Protein AF-A0A1Y2TTJ5-F1 (afdb_monomer_lite)

Structure (mmCIF, N/CA/C/O backbone):
data_AF-A0A1Y2TTJ5-F1
#
_entry.id   AF-A0A1Y2TTJ5-F1
#
loop_
_atom_site.group_PDB
_atom_site.id
_atom_site.type_symbol
_atom_site.label_atom_id
_atom_site.label_alt_id
_atom_site.label_comp_id
_atom_site.label_asym_id
_atom_site.label_entity_id
_atom_site.label_seq_id
_atom_site.pdbx_PDB_ins_code
_atom_site.Cartn_x
_atom_site.Cartn_y
_atom_site.Cartn_z
_atom_site.occupancy
_atom_site.B_iso_or_equiv
_atom_site.auth_seq_id
_atom_site.auth_comp_id
_atom_site.auth_asym_id
_atom_site.auth_atom_id
_atom_site.pdbx_PDB_model_num
ATOM 1 N N . MET A 1 1 ? -16.699 -83.825 3.857 1.00 35.53 1 MET A N 1
ATOM 2 C CA . MET A 1 1 ? -15.931 -84.740 2.978 1.00 35.53 1 MET A CA 1
ATOM 3 C C . MET A 1 1 ? -15.599 -83.944 1.716 1.00 35.53 1 MET A C 1
ATOM 5 O O . MET A 1 1 ? -16.520 -83.566 1.017 1.00 35.53 1 MET A O 1
ATOM 9 N N . LYS A 1 2 ? -14.435 -83.279 1.637 1.00 46.06 2 LYS A N 1
ATOM 10 C CA . LYS A 1 2 ? -13.205 -83.738 0.950 1.00 46.06 2 LYS A CA 1
ATOM 11 C C . LYS A 1 2 ? -13.506 -84.443 -0.377 1.00 46.06 2 LYS A C 1
ATOM 13 O O . LYS A 1 2 ? -13.984 -85.559 -0.317 1.00 46.06 2 LYS A O 1
ATOM 18 N N . TYR A 1 3 ? -13.151 -83.820 -1.504 1.00 39.47 3 TYR A N 1
ATOM 19 C CA . TYR A 1 3 ? -12.121 -84.342 -2.411 1.00 39.47 3 TYR A CA 1
ATOM 20 C C . TYR A 1 3 ? -11.492 -83.182 -3.196 1.00 39.47 3 TYR A C 1
ATOM 22 O O . TYR A 1 3 ? -12.091 -82.591 -4.085 1.00 39.47 3 TYR A O 1
ATOM 30 N N . ARG A 1 4 ? -10.268 -82.835 -2.787 1.00 46.62 4 ARG A N 1
ATOM 31 C CA . ARG A 1 4 ? -9.301 -82.090 -3.592 1.00 46.62 4 ARG A CA 1
ATOM 32 C C . ARG A 1 4 ? -8.589 -83.120 -4.467 1.00 46.62 4 ARG A C 1
ATOM 34 O O . ARG A 1 4 ? -8.087 -84.100 -3.922 1.00 46.62 4 ARG A O 1
ATOM 41 N N . GLY A 1 5 ? -8.544 -82.895 -5.773 1.00 44.41 5 GLY A N 1
ATOM 42 C CA . GLY A 1 5 ? -7.743 -83.679 -6.706 1.00 44.41 5 GLY A CA 1
ATOM 43 C C . GLY A 1 5 ? -7.031 -82.741 -7.672 1.00 44.41 5 GLY A C 1
ATOM 44 O O . GLY A 1 5 ? -7.666 -82.172 -8.551 1.00 44.41 5 GLY A O 1
ATOM 45 N N . THR A 1 6 ? -5.726 -82.570 -7.482 1.00 52.22 6 THR A N 1
ATOM 46 C CA . THR A 1 6 ? -4.812 -81.868 -8.392 1.00 52.22 6 THR A CA 1
ATOM 47 C C . THR A 1 6 ? -3.645 -82.804 -8.680 1.00 52.22 6 THR A C 1
ATOM 49 O O . THR A 1 6 ? -2.938 -83.153 -7.741 1.00 52.22 6 THR A O 1
ATOM 52 N N . VAL A 1 7 ? -3.444 -83.193 -9.946 1.00 45.31 7 VAL A N 1
ATOM 53 C CA . VAL A 1 7 ? -2.245 -83.878 -10.487 1.00 45.31 7 VAL A CA 1
ATOM 54 C C . VAL A 1 7 ? -2.181 -83.525 -11.993 1.00 45.31 7 VAL A C 1
ATOM 56 O O . VAL A 1 7 ? -3.036 -83.986 -12.736 1.00 45.31 7 VAL A O 1
ATOM 59 N N . THR A 1 8 ? -1.527 -82.424 -12.395 1.00 49.56 8 THR A N 1
ATOM 60 C CA . THR A 1 8 ? -0.133 -82.230 -12.899 1.00 49.56 8 THR A CA 1
ATOM 61 C C . THR A 1 8 ? 0.118 -82.535 -14.387 1.00 49.56 8 THR A C 1
ATOM 63 O O . THR A 1 8 ? -0.502 -83.433 -14.941 1.00 49.56 8 THR A O 1
ATOM 66 N N . LEU A 1 9 ? 1.151 -81.846 -14.916 1.00 44.25 9 LEU A N 1
ATOM 67 C CA . LEU A 1 9 ? 1.852 -81.928 -16.220 1.00 44.25 9 LEU A CA 1
ATOM 68 C C . LEU A 1 9 ? 1.238 -81.065 -17.345 1.00 44.25 9 LEU A C 1
ATOM 70 O O . LEU A 1 9 ? 0.050 -81.156 -17.600 1.00 44.25 9 LEU A O 1
ATOM 74 N N . SER A 1 10 ? 1.950 -80.173 -18.047 1.00 47.47 10 SER A N 1
ATOM 75 C CA . SER A 1 10 ? 3.372 -80.161 -18.425 1.00 47.47 10 SER A CA 1
ATOM 76 C C . SER A 1 10 ? 3.911 -78.743 -18.679 1.00 47.47 10 SER A C 1
ATOM 78 O O . SER A 1 10 ? 3.175 -77.829 -19.040 1.00 47.47 10 SER A O 1
ATOM 80 N N . LEU A 1 11 ? 5.230 -78.611 -18.528 1.00 51.06 11 LEU A N 1
ATOM 81 C CA . LEU A 1 11 ? 6.083 -77.528 -19.028 1.00 51.06 11 LEU A CA 1
ATOM 82 C C . LEU A 1 11 ? 5.962 -77.378 -20.560 1.00 51.06 11 LEU A C 1
ATOM 84 O O . LEU A 1 11 ? 5.940 -78.398 -21.240 1.00 51.06 11 LEU A O 1
ATOM 88 N N . LEU A 1 12 ? 5.973 -76.149 -21.094 1.00 45.22 12 LEU A N 1
ATOM 89 C CA . LEU A 1 12 ? 7.021 -75.619 -21.993 1.00 45.22 12 LEU A CA 1
ATOM 90 C C . LEU A 1 12 ? 6.608 -74.282 -22.653 1.00 45.22 12 LEU A C 1
ATOM 92 O O . LEU A 1 12 ? 5.590 -74.190 -23.324 1.00 45.22 12 LEU A O 1
ATOM 96 N N . ALA A 1 13 ? 7.477 -73.288 -22.440 1.00 52.22 13 ALA A N 1
ATOM 97 C CA . ALA A 1 13 ? 7.989 -72.253 -23.347 1.00 52.22 13 ALA A CA 1
ATOM 98 C C . ALA A 1 13 ? 7.122 -71.669 -24.484 1.00 52.22 13 ALA A C 1
ATOM 100 O O . ALA A 1 13 ? 6.686 -72.368 -25.391 1.00 52.22 13 ALA A O 1
ATOM 101 N N . GLY A 1 14 ? 7.095 -70.333 -24.544 1.00 47.56 14 GLY A N 1
ATOM 102 C CA . GLY A 1 14 ? 6.816 -69.602 -25.781 1.00 47.56 14 GLY A CA 1
ATOM 103 C C . GLY A 1 14 ? 6.559 -68.114 -25.564 1.00 47.56 14 GLY A C 1
ATOM 104 O O . GLY A 1 14 ? 5.414 -67.696 -25.460 1.00 47.56 14 GLY A O 1
ATOM 105 N N . LEU A 1 15 ? 7.627 -67.313 -25.507 1.00 51.78 15 LEU A N 1
ATOM 106 C CA . LEU A 1 15 ? 7.572 -65.881 -25.820 1.00 51.78 15 LEU A CA 1
ATOM 107 C C . LEU A 1 15 ? 6.930 -65.691 -27.199 1.00 51.78 15 LEU A C 1
ATOM 109 O O . LEU A 1 15 ? 7.326 -66.403 -28.112 1.00 51.78 15 LEU A O 1
ATOM 113 N N . LEU A 1 16 ? 6.033 -64.712 -27.348 1.00 49.38 16 LEU A N 1
ATOM 114 C CA . LEU A 1 16 ? 5.970 -63.778 -28.483 1.00 49.38 16 LEU A CA 1
ATOM 115 C C . LEU A 1 16 ? 4.939 -62.679 -28.162 1.00 49.38 16 LEU A C 1
ATOM 117 O O . LEU A 1 16 ? 3.759 -62.946 -27.947 1.00 49.38 16 LEU A O 1
ATOM 121 N N . ALA A 1 17 ? 5.410 -61.434 -28.108 1.00 54.69 17 ALA A N 1
ATOM 122 C CA . ALA A 1 17 ? 4.571 -60.248 -28.039 1.00 54.69 17 ALA A CA 1
ATOM 123 C C . ALA A 1 17 ? 4.002 -59.938 -29.431 1.00 54.69 17 ALA A C 1
ATOM 125 O O . ALA A 1 17 ? 4.763 -59.809 -30.387 1.00 54.69 17 ALA A O 1
ATOM 126 N N . ALA A 1 18 ? 2.682 -59.779 -29.526 1.00 47.78 18 ALA A N 1
ATOM 127 C CA . ALA A 1 18 ? 2.010 -59.079 -30.619 1.00 47.78 18 ALA A CA 1
ATOM 128 C C . ALA A 1 18 ? 0.608 -58.654 -30.146 1.00 47.78 18 ALA A C 1
ATOM 130 O O . ALA A 1 18 ? -0.336 -59.440 -30.186 1.00 47.78 18 ALA A O 1
ATOM 131 N N . VAL A 1 19 ? 0.465 -57.415 -29.664 1.00 51.34 19 VAL A N 1
ATOM 132 C CA . VAL A 1 19 ? -0.854 -56.775 -29.524 1.00 51.34 19 VAL A CA 1
ATOM 133 C C . VAL A 1 19 ? -1.192 -56.189 -30.887 1.00 51.34 19 VAL A C 1
ATOM 135 O O . VAL A 1 19 ? -0.552 -55.234 -31.318 1.00 51.34 19 VAL A O 1
ATOM 138 N N . MET A 1 20 ? -2.178 -56.770 -31.569 1.00 51.41 20 MET A N 1
ATOM 139 C CA . MET A 1 20 ? -2.709 -56.235 -32.819 1.00 51.41 20 MET A CA 1
ATOM 140 C C . MET A 1 20 ? -4.189 -55.886 -32.671 1.00 51.41 20 MET A C 1
ATOM 142 O O . MET A 1 20 ? -4.991 -56.702 -32.226 1.00 51.41 20 MET A O 1
ATOM 146 N N . ALA A 1 21 ? -4.495 -54.685 -33.163 1.00 47.59 21 ALA A N 1
ATOM 147 C CA . ALA A 1 21 ? -5.771 -54.231 -33.708 1.00 47.59 21 ALA A CA 1
ATOM 148 C C . ALA A 1 21 ? -6.940 -53.991 -32.733 1.00 47.59 21 ALA A C 1
ATOM 150 O O . ALA A 1 21 ? -7.863 -54.791 -32.612 1.00 47.59 21 ALA A O 1
ATOM 151 N N . GLY A 1 22 ? -6.977 -52.777 -32.177 1.00 38.56 22 GLY A N 1
ATOM 152 C CA . GLY A 1 22 ? -8.227 -52.047 -31.965 1.00 38.56 22 GLY A CA 1
ATOM 153 C C . GLY A 1 22 ? -8.300 -50.898 -32.972 1.00 38.56 22 GLY A C 1
ATOM 154 O O . GLY A 1 22 ? -7.553 -49.934 -32.849 1.00 38.56 22 GLY A O 1
ATOM 155 N N . ASN A 1 23 ? -9.151 -51.031 -33.992 1.00 49.78 23 ASN A N 1
ATOM 156 C CA . ASN A 1 23 ? -9.468 -49.959 -34.936 1.00 49.78 23 ASN A CA 1
ATOM 157 C C . ASN A 1 23 ? -10.221 -48.838 -34.207 1.00 49.78 23 ASN A C 1
ATOM 159 O O . ASN A 1 23 ? -11.335 -49.065 -33.740 1.00 49.78 23 ASN A O 1
ATOM 163 N N . PHE A 1 24 ? -9.661 -47.630 -34.193 1.00 50.78 24 PHE A N 1
ATOM 164 C CA . PHE A 1 24 ? -10.420 -46.409 -33.942 1.00 50.78 24 PHE A CA 1
ATOM 165 C C . PHE A 1 24 ? -10.251 -45.488 -35.143 1.00 50.78 24 PHE A C 1
ATOM 167 O O . PHE A 1 24 ? -9.220 -44.847 -35.330 1.00 50.78 24 PHE A O 1
ATOM 174 N N . SER A 1 25 ? -11.282 -45.466 -35.981 1.00 51.44 25 SER A N 1
ATOM 175 C CA . SER A 1 25 ? -11.546 -44.357 -36.883 1.00 51.44 25 SER A CA 1
ATOM 176 C C . SER A 1 25 ? -11.748 -43.097 -36.045 1.00 51.44 25 SER A C 1
ATOM 178 O O . SER A 1 25 ? -12.655 -43.060 -35.217 1.00 51.44 25 SER A O 1
ATOM 180 N N . ASN A 1 26 ? -10.886 -42.101 -36.228 1.00 50.44 26 ASN A N 1
ATOM 181 C CA . ASN A 1 26 ? -11.279 -40.720 -36.504 1.00 50.44 26 ASN A CA 1
ATOM 182 C C . ASN A 1 26 ? -10.035 -39.874 -36.784 1.00 50.44 26 ASN A C 1
ATOM 184 O O . ASN A 1 26 ? -9.004 -39.978 -36.122 1.00 50.44 26 ASN A O 1
ATOM 188 N N . ASP A 1 27 ? -10.170 -39.077 -37.831 1.00 50.75 27 ASP A N 1
ATOM 189 C CA . ASP A 1 27 ? -9.150 -38.290 -38.493 1.00 50.75 27 ASP A CA 1
ATOM 190 C C . ASP A 1 27 ? -8.481 -37.222 -37.611 1.00 50.75 27 ASP A C 1
ATOM 192 O O . ASP A 1 27 ? -9.130 -36.468 -36.893 1.00 50.75 27 ASP A O 1
ATOM 196 N N . ILE A 1 28 ? -7.154 -37.147 -37.758 1.00 56.19 28 ILE A N 1
ATOM 197 C CA . ILE A 1 28 ? -6.275 -35.968 -37.663 1.00 56.19 28 ILE A CA 1
ATOM 198 C C . ILE A 1 28 ? -6.699 -34.905 -36.631 1.00 56.19 28 ILE A C 1
ATOM 200 O O . ILE A 1 28 ? -7.081 -33.786 -36.981 1.00 56.19 28 ILE A O 1
ATOM 204 N N . GLN A 1 29 ? -6.501 -35.198 -35.345 1.00 48.94 29 GLN A N 1
ATOM 205 C CA . GLN A 1 29 ? -6.333 -34.142 -34.349 1.00 48.94 29 GLN A CA 1
ATOM 206 C C . GLN A 1 29 ? -4.871 -33.694 -34.380 1.00 48.94 29 GLN A C 1
ATOM 208 O O . GLN A 1 29 ? -3.958 -34.423 -34.002 1.00 48.94 29 GLN A O 1
ATOM 213 N N . ARG A 1 30 ? -4.664 -32.508 -34.950 1.00 49.44 30 ARG A N 1
ATOM 214 C CA . ARG A 1 30 ? -3.374 -31.837 -35.101 1.00 49.44 30 ARG A CA 1
ATOM 215 C C . ARG A 1 30 ? -2.668 -31.740 -33.748 1.00 49.44 30 ARG A C 1
ATOM 217 O O . ARG A 1 30 ? -3.104 -31.007 -32.867 1.00 49.44 30 ARG A O 1
ATOM 224 N N . ASP A 1 31 ? -1.563 -32.464 -33.643 1.00 51.16 31 ASP A N 1
ATOM 225 C CA . ASP A 1 31 ? -0.514 -32.278 -32.650 1.00 51.16 31 ASP A CA 1
ATOM 226 C C . ASP A 1 31 ? 0.059 -30.858 -32.781 1.00 51.16 31 ASP A C 1
ATOM 228 O O . ASP A 1 31 ? 0.747 -30.529 -33.751 1.00 51.16 31 ASP A O 1
ATOM 232 N N . LEU A 1 32 ? -0.259 -29.998 -31.816 1.00 57.56 32 LEU A N 1
ATOM 233 C CA . LEU A 1 32 ? 0.516 -28.800 -31.527 1.00 57.56 32 LEU A CA 1
ATOM 234 C C . LEU A 1 32 ? 0.493 -28.586 -30.005 1.00 57.56 32 LEU A C 1
ATOM 236 O O . LEU A 1 32 ? -0.494 -28.076 -29.470 1.00 57.56 32 LEU A O 1
ATOM 240 N N . PRO A 1 33 ? 1.546 -28.985 -29.275 1.00 55.56 33 PRO A N 1
ATOM 241 C CA . PRO A 1 33 ? 1.646 -28.741 -27.846 1.00 55.56 33 PRO A CA 1
ATOM 242 C C . PRO A 1 33 ? 2.105 -27.293 -27.637 1.00 55.56 33 PRO A C 1
ATOM 244 O O . PRO A 1 33 ? 3.264 -27.037 -27.322 1.00 55.56 33 PRO A O 1
ATOM 247 N N . LEU A 1 34 ? 1.224 -26.318 -27.871 1.00 58.12 34 LEU A N 1
ATOM 248 C CA . LEU A 1 34 ? 1.530 -24.914 -27.604 1.00 58.12 34 LEU A CA 1
ATOM 249 C C . LEU A 1 34 ? 0.885 -24.445 -26.306 1.00 58.12 34 LEU A C 1
ATOM 251 O O . LEU A 1 34 ? -0.303 -24.148 -26.245 1.00 58.12 34 LEU A O 1
ATOM 255 N N . GLY A 1 35 ? 1.751 -24.300 -25.304 1.00 58.56 35 GLY A N 1
ATOM 256 C CA . GLY A 1 35 ? 1.683 -23.175 -24.385 1.00 58.56 35 GLY A CA 1
ATOM 257 C C . GLY A 1 35 ? 0.628 -23.295 -23.302 1.00 58.56 35 GLY A C 1
ATOM 258 O O . GLY A 1 35 ? -0.323 -22.520 -23.266 1.00 58.56 35 GLY A O 1
ATOM 259 N N . ILE A 1 36 ? 0.891 -24.153 -22.314 1.00 58.59 36 ILE A N 1
ATOM 260 C CA . ILE A 1 36 ? 0.507 -23.814 -20.943 1.00 58.59 36 ILE A CA 1
ATOM 261 C C . ILE A 1 36 ? 1.354 -22.595 -20.560 1.00 58.59 36 ILE A C 1
ATOM 263 O O . ILE A 1 36 ? 2.376 -22.715 -19.887 1.00 58.59 36 ILE A O 1
ATOM 267 N N . PHE A 1 37 ? 0.953 -21.406 -21.008 1.00 54.62 37 PHE A N 1
ATOM 268 C CA . PHE A 1 37 ? 1.284 -20.210 -20.261 1.00 54.62 37 PHE A CA 1
ATOM 269 C C . PHE A 1 37 ? 0.604 -20.422 -18.914 1.00 54.62 37 PHE A C 1
ATOM 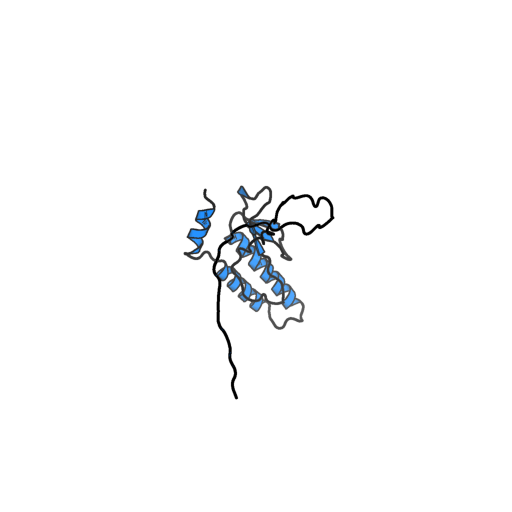271 O O . PHE A 1 37 ? -0.616 -20.298 -18.789 1.00 54.62 37 PHE A O 1
ATOM 278 N N . ARG A 1 38 ? 1.380 -20.822 -17.898 1.00 48.28 38 ARG A N 1
ATOM 279 C CA . ARG A 1 38 ? 0.979 -20.518 -16.529 1.00 48.28 38 ARG A CA 1
ATOM 280 C C . ARG A 1 38 ? 0.650 -19.034 -16.574 1.00 48.28 38 ARG A C 1
ATOM 282 O O . ARG A 1 38 ? 1.525 -18.247 -16.922 1.00 48.28 38 ARG A O 1
ATOM 289 N N . ARG A 1 39 ? -0.605 -18.664 -16.309 1.00 48.91 39 ARG A N 1
ATOM 290 C CA . ARG A 1 39 ? -0.938 -17.285 -15.964 1.00 48.91 39 ARG A CA 1
ATOM 291 C C . ARG A 1 39 ? 0.021 -16.967 -14.827 1.00 48.91 39 ARG A C 1
ATOM 293 O O . ARG A 1 39 ? -0.132 -17.541 -13.751 1.00 48.91 39 ARG A O 1
ATOM 300 N N . GLN A 1 40 ? 1.082 -16.218 -15.115 1.00 49.75 40 GLN A N 1
ATOM 301 C CA . GLN A 1 40 ? 1.977 -15.715 -14.096 1.00 49.75 40 GLN A CA 1
ATOM 302 C C . GLN A 1 40 ? 1.049 -14.859 -13.250 1.00 49.75 40 GLN A C 1
ATOM 304 O O . GLN A 1 40 ? 0.577 -13.817 -13.690 1.00 49.75 40 GLN A O 1
ATOM 309 N N . GLN A 1 41 ? 0.602 -15.413 -12.126 1.00 52.59 41 GLN A N 1
ATOM 310 C CA . GLN A 1 41 ? -0.022 -14.615 -11.097 1.00 52.59 41 GLN A CA 1
ATOM 311 C C . GLN A 1 41 ? 1.085 -13.628 -10.759 1.00 52.59 41 GLN A C 1
ATOM 313 O O . GLN A 1 41 ? 2.133 -14.057 -10.276 1.00 52.59 41 GLN A O 1
ATOM 318 N N . GLU A 1 42 ? 0.932 -12.371 -11.181 1.00 63.56 42 GLU A N 1
ATOM 319 C CA . GLU A 1 42 ? 1.836 -11.312 -10.760 1.00 63.56 42 GLU A CA 1
ATOM 320 C C . GLU A 1 42 ? 1.872 -11.411 -9.237 1.00 63.56 42 GLU A C 1
ATOM 322 O O . GLU A 1 42 ? 0.838 -11.331 -8.569 1.00 63.56 42 GLU A O 1
ATOM 327 N N . ALA A 1 43 ? 3.027 -11.811 -8.706 1.00 80.88 43 ALA A N 1
ATOM 328 C CA . ALA A 1 43 ? 3.144 -12.083 -7.291 1.00 80.88 43 ALA A CA 1
ATOM 329 C C . ALA A 1 43 ? 3.020 -10.735 -6.591 1.00 80.88 43 ALA A C 1
ATOM 331 O O . ALA A 1 43 ? 3.846 -9.856 -6.827 1.00 80.88 43 ALA A O 1
ATOM 332 N N . ASN A 1 44 ? 1.980 -10.566 -5.771 1.00 86.44 44 ASN A N 1
ATOM 333 C CA . ASN A 1 44 ? 1.886 -9.392 -4.919 1.00 86.44 44 ASN A CA 1
ATOM 334 C C . ASN A 1 44 ? 3.124 -9.366 -4.016 1.00 86.44 44 ASN A C 1
ATOM 336 O O . ASN A 1 44 ? 3.337 -10.282 -3.223 1.00 86.44 44 ASN A O 1
ATOM 340 N N . LEU A 1 45 ? 3.937 -8.328 -4.174 1.00 87.75 45 LEU A N 1
ATOM 341 C CA . LEU A 1 45 ? 5.178 -8.121 -3.440 1.00 87.75 45 LEU A CA 1
ATOM 342 C C . LEU A 1 45 ? 4.923 -7.523 -2.047 1.00 87.75 45 LEU A C 1
ATOM 344 O O . LEU A 1 45 ? 5.822 -7.515 -1.208 1.00 87.75 45 LEU A O 1
ATOM 348 N N . GLN A 1 46 ? 3.710 -7.026 -1.787 1.00 83.06 46 GLN A N 1
ATOM 349 C CA . GLN A 1 46 ? 3.327 -6.478 -0.491 1.00 83.06 46 GLN A CA 1
ATOM 350 C C . GLN A 1 46 ? 3.240 -7.582 0.578 1.00 83.06 46 GLN A C 1
ATOM 352 O O . GLN A 1 46 ? 2.638 -8.633 0.363 1.00 83.06 46 GLN A O 1
ATOM 357 N N . GLN A 1 47 ? 3.780 -7.309 1.764 1.00 85.19 47 GLN A N 1
ATOM 358 C CA . GLN A 1 47 ? 3.853 -8.251 2.891 1.00 85.19 47 GLN A CA 1
ATOM 359 C C . GLN A 1 47 ? 2.696 -8.108 3.896 1.00 85.19 47 GLN A C 1
ATOM 361 O O . GLN A 1 47 ? 2.541 -8.911 4.819 1.00 85.19 47 GLN A O 1
ATOM 366 N N . PHE A 1 48 ? 1.859 -7.082 3.744 1.00 85.44 48 PHE A N 1
ATOM 367 C CA . PHE A 1 48 ? 0.707 -6.871 4.614 1.00 85.44 48 PHE A CA 1
ATOM 368 C C . PHE A 1 48 ? -0.403 -7.884 4.298 1.00 85.44 48 PHE A C 1
ATOM 370 O O . PHE A 1 48 ? -1.037 -7.826 3.250 1.00 85.44 48 PHE A O 1
ATOM 377 N N . THR A 1 49 ? -0.639 -8.814 5.225 1.00 80.94 49 THR A N 1
ATOM 378 C CA . THR A 1 49 ? -1.602 -9.925 5.074 1.00 80.94 49 THR A CA 1
ATOM 379 C C . THR A 1 49 ? -2.786 -9.847 6.037 1.00 80.94 49 THR A C 1
ATOM 381 O O . THR A 1 49 ? -3.649 -10.727 6.029 1.00 80.94 49 THR A O 1
ATOM 384 N N . LYS A 1 50 ? -2.840 -8.818 6.895 1.00 77.31 50 LYS A N 1
ATOM 385 C CA . LYS A 1 50 ? -3.973 -8.627 7.808 1.00 77.31 50 LYS A CA 1
ATOM 386 C C . LYS A 1 50 ? -5.219 -8.225 7.014 1.00 77.31 50 LYS A C 1
ATOM 388 O O . LYS A 1 50 ? -5.126 -7.641 5.939 1.00 77.31 50 LYS A O 1
ATOM 393 N N . GLN A 1 51 ? -6.389 -8.514 7.579 1.00 79.31 51 GLN A N 1
ATOM 394 C CA . GLN A 1 51 ? -7.669 -8.107 7.004 1.00 79.31 51 GLN A CA 1
ATOM 395 C C . GLN A 1 51 ? -7.733 -6.575 6.874 1.00 79.31 51 GLN A C 1
ATOM 397 O O . GLN A 1 51 ? -7.545 -5.859 7.861 1.00 79.31 51 GLN A O 1
ATOM 402 N N . SER A 1 52 ? -8.028 -6.080 5.670 1.00 82.62 52 SER A N 1
ATOM 403 C CA . SER A 1 52 ? -8.299 -4.660 5.435 1.00 82.62 52 SER A CA 1
ATOM 404 C C . SER A 1 52 ? -9.594 -4.231 6.127 1.00 82.62 52 SER A C 1
ATOM 406 O O . SER A 1 52 ? -10.589 -4.957 6.108 1.00 82.62 52 SER A O 1
ATOM 408 N N . LEU A 1 53 ? -9.593 -3.046 6.740 1.00 86.00 53 LEU A N 1
ATOM 409 C CA . LEU A 1 53 ? -10.787 -2.494 7.378 1.00 86.00 53 LEU A CA 1
ATOM 410 C C . LEU A 1 53 ? -11.752 -1.983 6.299 1.00 86.00 53 LEU A C 1
ATOM 412 O O . LEU A 1 53 ? -11.331 -1.479 5.256 1.00 86.00 53 LEU A O 1
ATOM 416 N N . GLY A 1 54 ? -13.056 -2.125 6.543 1.00 81.88 54 GLY A N 1
ATOM 417 C CA . GLY A 1 54 ? -14.093 -1.683 5.604 1.00 81.88 54 GLY A CA 1
ATOM 418 C C . GLY A 1 54 ? -14.213 -2.523 4.329 1.00 81.88 54 GLY A C 1
ATOM 419 O O . GLY A 1 54 ? -14.726 -2.019 3.331 1.00 81.88 54 GLY A O 1
ATOM 420 N N . ASP A 1 55 ? -13.716 -3.767 4.346 1.00 80.19 55 ASP A N 1
ATOM 421 C CA . ASP A 1 55 ? -13.781 -4.735 3.237 1.00 80.19 55 ASP A CA 1
ATOM 422 C C . ASP A 1 55 ? -13.256 -4.196 1.896 1.00 80.19 55 ASP A C 1
ATOM 424 O O . ASP A 1 55 ? -13.675 -4.602 0.807 1.00 80.19 55 ASP A O 1
ATOM 428 N N . LYS A 1 56 ? -12.306 -3.261 1.964 1.00 81.62 56 LYS A N 1
ATOM 429 C CA . LYS A 1 56 ? -11.602 -2.736 0.797 1.00 81.62 56 LYS A CA 1
ATOM 430 C C . LYS A 1 56 ? -10.429 -3.647 0.489 1.00 81.62 56 LYS A C 1
ATOM 432 O O . LYS A 1 56 ? -9.504 -3.744 1.286 1.00 81.62 56 LYS A O 1
ATOM 437 N N . ALA A 1 57 ? -10.495 -4.333 -0.649 1.00 78.56 57 ALA A N 1
ATOM 438 C CA . ALA A 1 57 ? -9.383 -5.145 -1.115 1.00 78.56 57 ALA A CA 1
ATOM 439 C C . ALA A 1 57 ? -8.143 -4.247 -1.298 1.00 78.56 57 ALA A C 1
ATOM 441 O O . ALA A 1 57 ? -8.256 -3.220 -1.973 1.00 78.56 57 ALA A O 1
ATOM 442 N N . PRO A 1 58 ? -6.988 -4.605 -0.713 1.00 76.50 58 PRO A N 1
ATOM 443 C CA . PRO A 1 58 ? -5.777 -3.825 -0.888 1.00 76.50 58 PRO A CA 1
ATOM 444 C C . PRO A 1 58 ? -5.310 -3.920 -2.338 1.00 76.50 58 PRO A C 1
ATOM 446 O O . PRO A 1 58 ? -5.364 -4.987 -2.958 1.00 76.50 58 PRO A O 1
ATOM 449 N N . ALA A 1 59 ? -4.825 -2.797 -2.864 1.00 87.31 59 ALA A N 1
ATOM 450 C CA . ALA A 1 59 ? -4.031 -2.819 -4.081 1.00 87.31 59 ALA A CA 1
ATOM 451 C C . ALA A 1 59 ? -2.794 -3.704 -3.884 1.00 87.31 59 ALA A C 1
ATOM 453 O O . ALA A 1 59 ? -2.299 -3.883 -2.774 1.00 87.31 59 ALA A O 1
ATOM 454 N N . GLN A 1 60 ? -2.280 -4.230 -4.985 1.00 91.25 60 GLN A N 1
ATOM 455 C CA . GLN A 1 60 ? -1.085 -5.058 -5.012 1.00 91.25 60 GLN A CA 1
ATOM 456 C C . GLN A 1 60 ? 0.102 -4.239 -5.502 1.00 91.25 60 GLN A C 1
ATOM 458 O O . GLN A 1 60 ? -0.051 -3.348 -6.340 1.00 91.25 60 GLN A O 1
ATOM 463 N N . ILE A 1 61 ? 1.291 -4.574 -5.010 1.00 92.81 61 ILE A N 1
ATOM 464 C CA . ILE A 1 61 ? 2.546 -4.116 -5.605 1.00 92.81 61 ILE A CA 1
ATOM 465 C C . ILE A 1 61 ? 3.034 -5.245 -6.498 1.00 92.81 61 ILE A C 1
ATOM 467 O O . ILE A 1 61 ? 3.240 -6.360 -6.028 1.00 92.81 61 ILE A O 1
ATOM 471 N N . VAL A 1 62 ? 3.227 -4.961 -7.776 1.00 93.44 62 VAL A N 1
ATOM 472 C CA . VAL A 1 62 ? 3.683 -5.933 -8.772 1.00 93.44 62 VAL A CA 1
ATOM 473 C C . VAL A 1 62 ? 4.906 -5.397 -9.504 1.00 93.44 62 VAL A C 1
ATOM 475 O O . VAL A 1 62 ? 5.237 -4.211 -9.404 1.00 93.44 62 VAL A O 1
ATOM 478 N N . LEU A 1 63 ? 5.588 -6.270 -10.244 1.00 93.44 63 LEU A N 1
ATOM 479 C CA . LEU A 1 63 ? 6.644 -5.836 -11.151 1.00 93.44 63 LEU A CA 1
ATOM 480 C C . LEU A 1 63 ? 6.029 -5.100 -12.347 1.00 93.44 63 LEU A C 1
ATOM 482 O O . LEU A 1 63 ? 5.030 -5.532 -12.922 1.00 93.44 63 LEU A O 1
ATOM 486 N N . ASN A 1 64 ? 6.622 -3.968 -12.707 1.00 93.94 64 ASN A N 1
ATOM 487 C CA . ASN A 1 64 ? 6.234 -3.191 -13.869 1.00 93.94 64 ASN A CA 1
ATOM 488 C C . ASN A 1 64 ? 6.710 -3.886 -15.151 1.00 93.94 64 ASN A C 1
ATOM 490 O O . ASN A 1 64 ? 7.889 -4.188 -15.304 1.00 93.94 64 ASN A O 1
ATOM 494 N N . ASP A 1 65 ? 5.786 -4.088 -16.081 1.00 92.19 65 ASP A N 1
ATOM 495 C CA . ASP A 1 65 ? 5.985 -4.667 -17.412 1.00 92.19 65 ASP A CA 1
ATOM 496 C C . ASP A 1 65 ? 5.829 -3.622 -18.538 1.00 92.19 65 ASP A C 1
ATOM 498 O O . ASP A 1 65 ? 5.789 -3.964 -19.721 1.00 92.19 65 ASP A O 1
ATOM 502 N N . GLY A 1 66 ? 5.706 -2.340 -18.173 1.00 92.06 66 GLY A N 1
ATOM 503 C CA . GLY A 1 66 ? 5.586 -1.208 -1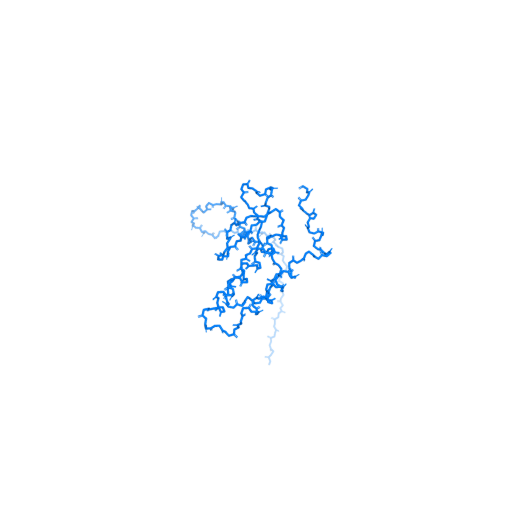9.087 1.00 92.06 66 GLY A CA 1
ATOM 504 C C . GLY A 1 66 ? 6.925 -0.688 -19.618 1.00 92.06 66 GLY A C 1
ATOM 505 O O . GLY A 1 66 ? 7.999 -1.130 -19.232 1.00 92.06 66 GLY A O 1
ATOM 506 N N . SER A 1 67 ? 6.869 0.317 -20.497 1.00 94.69 67 SER A N 1
ATOM 507 C CA . SER A 1 67 ? 8.055 0.878 -21.168 1.00 94.69 67 SER A CA 1
ATOM 508 C C . SER A 1 67 ? 9.056 1.586 -20.246 1.00 94.69 67 SER A C 1
ATOM 510 O O . SER A 1 67 ? 10.155 1.907 -20.684 1.00 94.69 67 SER A O 1
ATOM 512 N N . ASP A 1 68 ? 8.663 1.909 -19.012 1.00 94.94 68 ASP A N 1
ATOM 513 C CA . ASP A 1 68 ? 9.506 2.536 -17.991 1.00 94.94 68 ASP A CA 1
ATOM 514 C C . ASP A 1 68 ? 10.047 1.534 -16.953 1.00 94.94 68 ASP A C 1
ATOM 516 O O . ASP A 1 68 ? 10.689 1.971 -15.995 1.00 94.94 68 ASP A O 1
ATOM 520 N N . SER A 1 69 ? 9.828 0.221 -17.141 1.00 93.25 69 SER A N 1
ATOM 521 C CA . SER A 1 69 ? 10.194 -0.854 -16.199 1.00 93.25 69 SER A CA 1
ATOM 522 C C . SER A 1 69 ? 11.641 -0.783 -15.724 1.00 93.25 69 SER A C 1
ATOM 524 O O . SER A 1 69 ? 11.897 -0.956 -14.536 1.00 93.25 69 SER A O 1
ATOM 526 N N . ASP A 1 70 ? 12.567 -0.432 -16.616 1.00 91.56 70 ASP A N 1
ATOM 527 C CA . ASP A 1 70 ? 14.006 -0.369 -16.327 1.00 91.56 70 ASP A CA 1
ATOM 528 C C . ASP A 1 70 ? 14.361 0.713 -15.297 1.00 91.56 70 ASP A C 1
ATOM 530 O O . ASP A 1 70 ? 15.374 0.634 -14.610 1.00 91.56 70 ASP A O 1
ATOM 534 N N . THR A 1 71 ? 13.529 1.750 -15.188 1.00 95.31 71 THR A N 1
ATOM 535 C CA . THR A 1 71 ? 13.739 2.863 -14.246 1.00 95.31 71 THR A CA 1
ATOM 536 C C . THR A 1 71 ? 12.733 2.865 -13.106 1.00 95.31 71 THR A C 1
ATOM 538 O O . THR A 1 71 ? 12.953 3.511 -12.082 1.00 95.31 71 THR A O 1
ATOM 541 N N . ARG A 1 72 ? 11.589 2.203 -13.297 1.00 96.56 72 ARG A N 1
ATOM 542 C CA . ARG A 1 72 ? 10.433 2.238 -12.402 1.00 96.56 72 ARG A CA 1
ATOM 543 C C . ARG A 1 72 ? 9.855 0.824 -12.286 1.00 96.56 72 ARG A C 1
ATOM 545 O O . ARG A 1 72 ? 8.778 0.565 -12.826 1.00 96.56 72 ARG A O 1
ATOM 552 N N . PRO A 1 73 ? 10.579 -0.098 -11.631 1.00 94.62 73 PRO A N 1
ATOM 553 C CA . PRO A 1 73 ? 10.293 -1.531 -11.686 1.00 94.62 73 PRO A CA 1
ATOM 554 C C . PRO A 1 73 ? 9.072 -1.963 -10.869 1.00 94.62 73 PRO A C 1
ATOM 556 O O . PRO A 1 73 ? 8.638 -3.101 -11.006 1.00 94.62 73 PRO A O 1
ATOM 559 N N . PHE A 1 74 ? 8.493 -1.095 -10.037 1.00 95.31 74 PHE A N 1
ATOM 560 C CA . PHE A 1 74 ? 7.322 -1.426 -9.218 1.00 95.31 74 PHE A CA 1
ATOM 561 C C . PHE A 1 74 ? 6.082 -0.711 -9.738 1.00 95.31 74 PHE A C 1
ATOM 563 O O . PHE A 1 74 ? 6.163 0.455 -10.117 1.00 95.31 74 PHE A O 1
ATOM 570 N N . LYS A 1 75 ? 4.930 -1.381 -9.725 1.00 95.75 75 LYS A N 1
ATOM 571 C CA . LYS A 1 75 ? 3.638 -0.864 -10.193 1.00 95.75 75 LYS A CA 1
ATOM 572 C C . LYS A 1 75 ? 2.545 -1.208 -9.182 1.00 95.75 75 LYS A C 1
ATOM 574 O O . LYS A 1 75 ? 2.529 -2.312 -8.649 1.00 95.75 75 LYS A O 1
ATOM 579 N N . ILE A 1 76 ? 1.631 -0.277 -8.928 1.00 94.56 76 ILE A N 1
ATOM 580 C CA . ILE A 1 76 ? 0.397 -0.552 -8.179 1.00 94.56 76 ILE A CA 1
ATOM 581 C C . ILE A 1 76 ? -0.622 -1.188 -9.127 1.00 94.56 76 ILE A C 1
ATOM 583 O O . ILE A 1 76 ? -0.836 -0.670 -10.222 1.00 94.56 76 ILE A O 1
ATOM 587 N N . GLN A 1 77 ? -1.254 -2.287 -8.715 1.00 93.69 77 GLN A N 1
ATOM 588 C CA . GLN A 1 77 ? -2.263 -2.993 -9.506 1.00 93.69 77 GLN A CA 1
ATOM 589 C C . GLN A 1 77 ? -3.484 -3.384 -8.661 1.00 93.69 77 GLN A C 1
ATOM 591 O O . GLN A 1 77 ? -3.354 -3.921 -7.563 1.00 93.69 77 GLN A O 1
ATOM 596 N N . GLY A 1 78 ? -4.685 -3.175 -9.198 1.00 87.88 78 GLY A N 1
ATOM 597 C CA . GLY A 1 78 ? -5.941 -3.666 -8.624 1.00 87.88 78 GLY A CA 1
ATOM 598 C C . GLY A 1 78 ? -6.532 -2.800 -7.507 1.00 87.88 78 GLY A C 1
ATOM 599 O O . GLY A 1 78 ? -7.408 -3.275 -6.788 1.00 87.88 78 GLY A O 1
ATOM 600 N N . GLY A 1 79 ? -6.069 -1.556 -7.352 1.00 82.00 79 GLY A N 1
ATOM 601 C CA . GLY A 1 79 ? -6.571 -0.604 -6.353 1.00 82.00 79 GLY A CA 1
ATOM 602 C C . GLY A 1 79 ? -7.664 0.335 -6.861 1.00 82.00 79 GLY A C 1
ATOM 603 O O . GLY A 1 79 ? -7.847 0.520 -8.061 1.00 82.00 79 GLY A O 1
ATOM 604 N N . THR A 1 80 ? -8.356 1.000 -5.931 1.00 80.06 80 THR A N 1
ATOM 605 C CA . THR A 1 80 ? -9.294 2.098 -6.243 1.00 80.06 80 THR A CA 1
ATOM 606 C C . THR A 1 80 ? -8.562 3.403 -6.571 1.00 80.06 80 THR A C 1
ATOM 608 O O . THR A 1 80 ? -9.064 4.245 -7.317 1.00 80.06 80 THR A O 1
ATOM 611 N N . ARG A 1 81 ? -7.375 3.592 -5.985 1.00 89.38 81 ARG A N 1
ATOM 612 C CA . ARG A 1 81 ? -6.540 4.789 -6.125 1.00 89.38 81 ARG A CA 1
ATOM 613 C C . ARG A 1 81 ? -5.209 4.433 -6.769 1.00 89.38 81 ARG A C 1
ATOM 615 O O . ARG A 1 81 ? -4.692 3.345 -6.551 1.00 89.38 81 ARG A O 1
ATOM 622 N N . ASN A 1 82 ? -4.690 5.372 -7.561 1.00 93.44 82 ASN A N 1
ATOM 623 C CA . ASN A 1 82 ? -3.368 5.316 -8.195 1.00 93.44 82 ASN A CA 1
ATOM 624 C C . ASN A 1 82 ? -3.037 3.990 -8.914 1.00 93.44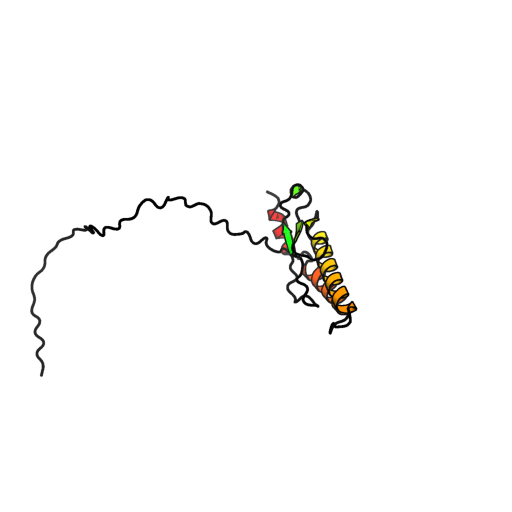 82 ASN A C 1
ATOM 626 O O . ASN A 1 82 ? -1.865 3.629 -9.024 1.00 93.44 82 ASN A O 1
ATOM 630 N N . ASP A 1 83 ? -4.047 3.283 -9.427 1.00 93.00 83 ASP A N 1
ATOM 631 C CA . ASP A 1 83 ? -3.853 2.051 -10.189 1.00 93.00 83 ASP A CA 1
ATOM 632 C C . ASP A 1 83 ? -2.980 2.306 -11.427 1.00 93.00 83 ASP A C 1
ATOM 634 O O . ASP A 1 83 ? -3.129 3.315 -12.122 1.00 93.00 83 ASP A O 1
ATOM 638 N N . GLY A 1 84 ? -2.016 1.420 -11.668 1.00 94.06 84 GLY A N 1
ATOM 639 C CA . GLY A 1 84 ? -1.014 1.554 -12.724 1.00 94.06 84 GLY A CA 1
ATOM 640 C C . GLY A 1 84 ? 0.128 2.529 -12.419 1.00 94.06 84 GLY A C 1
ATOM 641 O O . GLY A 1 84 ? 1.029 2.674 -13.246 1.00 94.06 84 GLY A O 1
ATOM 642 N N . ARG A 1 85 ? 0.146 3.200 -11.259 1.00 96.56 85 ARG A N 1
ATOM 643 C CA . ARG A 1 85 ? 1.255 4.092 -10.892 1.00 96.56 85 ARG A CA 1
ATOM 644 C C . ARG A 1 85 ? 2.531 3.289 -10.664 1.00 96.56 85 ARG A C 1
ATOM 646 O O . ARG A 1 85 ? 2.525 2.308 -9.926 1.00 96.56 85 ARG A O 1
ATOM 653 N N . THR A 1 86 ? 3.624 3.740 -11.273 1.00 96.94 86 THR A N 1
ATOM 654 C CA . THR A 1 86 ? 4.934 3.084 -11.185 1.00 96.94 86 THR A CA 1
ATOM 655 C C . THR A 1 86 ? 5.857 3.759 -10.156 1.00 96.94 86 THR A C 1
ATOM 657 O O . THR A 1 86 ? 5.607 4.896 -9.739 1.00 96.94 86 THR A O 1
ATOM 660 N N . PHE A 1 87 ? 6.922 3.091 -9.711 1.00 96.06 87 PHE A N 1
ATOM 661 C CA . PHE A 1 87 ? 7.855 3.589 -8.690 1.00 96.06 87 PHE A CA 1
ATOM 662 C C . PHE A 1 87 ? 9.274 3.093 -8.943 1.00 96.06 87 PHE A C 1
ATOM 664 O O . PHE A 1 87 ? 9.473 1.988 -9.441 1.00 96.06 87 PHE A O 1
ATOM 671 N N . THR A 1 88 ? 10.247 3.924 -8.572 1.00 95.50 88 THR A N 1
ATOM 672 C CA . THR A 1 88 ? 11.688 3.640 -8.651 1.00 95.50 88 THR A CA 1
ATOM 673 C C . THR A 1 88 ? 12.146 2.615 -7.618 1.00 95.50 88 THR A C 1
ATOM 675 O O . THR A 1 88 ? 13.106 1.894 -7.855 1.00 95.50 88 THR A O 1
ATOM 678 N N . ASP A 1 89 ? 11.461 2.540 -6.479 1.00 90.81 89 ASP A N 1
ATOM 679 C CA . ASP A 1 89 ? 11.816 1.691 -5.347 1.00 90.81 89 ASP A CA 1
ATOM 680 C C . ASP A 1 89 ? 10.563 1.128 -4.662 1.00 90.81 89 ASP A C 1
ATOM 682 O O . ASP A 1 89 ? 9.481 1.724 -4.696 1.00 90.81 89 ASP A O 1
ATOM 686 N N . PHE A 1 90 ? 10.727 -0.039 -4.034 1.00 92.00 90 PHE A N 1
ATOM 687 C CA . PHE A 1 90 ? 9.641 -0.758 -3.371 1.00 92.00 90 PHE A CA 1
ATOM 688 C C . PHE A 1 90 ? 9.076 0.025 -2.181 1.00 92.00 90 PHE A C 1
ATOM 690 O O . PHE A 1 90 ? 7.867 0.036 -1.982 1.00 92.00 90 PHE A O 1
ATOM 697 N N . SER A 1 91 ? 9.930 0.719 -1.420 1.00 91.88 91 SER A N 1
ATOM 698 C CA . SER A 1 91 ? 9.520 1.486 -0.235 1.00 91.88 91 SER A CA 1
ATOM 699 C C . SER A 1 91 ? 8.500 2.570 -0.591 1.00 91.88 91 SER A C 1
ATOM 701 O O . SER A 1 91 ? 7.459 2.682 0.057 1.00 91.88 91 SER A O 1
ATOM 703 N N . SER A 1 92 ? 8.734 3.314 -1.673 1.00 94.25 92 SER A N 1
ATOM 704 C CA . SER A 1 92 ? 7.800 4.326 -2.174 1.00 94.25 92 SER A CA 1
ATOM 705 C C . SER A 1 92 ? 6.480 3.712 -2.652 1.00 94.25 92 SER A C 1
ATOM 707 O O . SER A 1 92 ? 5.411 4.255 -2.366 1.00 94.25 92 SER A O 1
ATOM 709 N N . ALA A 1 93 ? 6.532 2.567 -3.344 1.00 94.00 93 ALA A N 1
ATOM 710 C CA . ALA A 1 93 ? 5.330 1.842 -3.761 1.00 94.00 93 ALA A CA 1
ATOM 711 C C . ALA A 1 93 ? 4.520 1.340 -2.552 1.00 94.00 93 ALA A C 1
ATOM 713 O O . ALA A 1 93 ? 3.298 1.485 -2.515 1.00 94.00 93 ALA A O 1
ATOM 714 N N . ALA A 1 94 ? 5.206 0.807 -1.538 1.00 93.56 94 ALA A N 1
ATOM 715 C CA . ALA A 1 94 ? 4.616 0.329 -0.295 1.00 93.56 94 ALA A CA 1
ATOM 716 C C . ALA A 1 94 ? 3.978 1.451 0.530 1.00 93.56 94 ALA A C 1
ATOM 718 O O . ALA A 1 94 ? 2.872 1.289 1.038 1.00 93.56 94 ALA A O 1
ATOM 719 N N . GLN A 1 95 ? 4.623 2.614 0.625 1.00 94.56 95 GLN A N 1
ATOM 720 C CA . GLN A 1 95 ? 4.020 3.779 1.272 1.00 94.56 95 GLN A CA 1
ATOM 721 C C . GLN A 1 95 ? 2.729 4.193 0.564 1.00 94.56 95 GLN A C 1
ATOM 723 O O . GLN A 1 95 ? 1.700 4.331 1.222 1.00 94.56 95 GLN A O 1
ATOM 728 N N . GLN A 1 96 ? 2.760 4.311 -0.770 1.00 95.88 96 GLN A N 1
ATOM 729 C CA . GLN A 1 96 ? 1.582 4.718 -1.532 1.00 95.88 96 GLN A CA 1
ATOM 730 C C . GLN A 1 96 ? 0.433 3.711 -1.398 1.00 95.88 96 GLN A C 1
ATOM 732 O O . GLN A 1 96 ? -0.707 4.133 -1.218 1.00 95.88 96 GLN A O 1
ATOM 737 N N . VAL A 1 97 ? 0.701 2.401 -1.469 1.00 94.19 97 VAL A N 1
ATOM 738 C CA . VAL A 1 97 ? -0.369 1.395 -1.376 1.00 94.19 97 VAL A CA 1
ATOM 739 C C . VAL A 1 97 ? -1.031 1.388 0.006 1.00 94.19 97 VAL A C 1
ATOM 741 O O . VAL A 1 97 ? -2.252 1.257 0.101 1.00 94.19 97 VAL A O 1
ATOM 744 N N . CYS A 1 98 ? -0.250 1.593 1.075 1.00 94.94 98 CYS A N 1
ATOM 745 C CA . CYS A 1 98 ? -0.777 1.709 2.435 1.00 94.94 98 CYS A CA 1
ATOM 746 C C . CYS A 1 98 ? -1.588 3.003 2.621 1.00 94.94 98 CYS A C 1
ATOM 748 O O . CYS A 1 98 ? -2.702 2.951 3.144 1.00 94.94 98 CYS A O 1
ATOM 750 N N . ASP A 1 99 ? -1.101 4.134 2.099 1.00 95.31 99 ASP A N 1
ATOM 751 C CA . ASP A 1 99 ? -1.831 5.407 2.124 1.00 95.31 99 ASP A CA 1
ATOM 752 C C . ASP A 1 99 ? -3.156 5.318 1.346 1.00 95.31 99 ASP A C 1
ATOM 754 O O . ASP A 1 99 ? -4.189 5.840 1.776 1.00 95.31 99 ASP A O 1
ATOM 758 N N . ASP A 1 100 ? -3.157 4.631 0.204 1.00 94.62 100 ASP A N 1
ATOM 759 C CA . ASP A 1 100 ? -4.352 4.433 -0.612 1.00 94.62 100 ASP A CA 1
ATOM 760 C C . ASP A 1 100 ? -5.391 3.565 0.110 1.00 94.62 100 ASP A C 1
ATOM 762 O O . ASP A 1 100 ? -6.571 3.932 0.135 1.00 94.62 100 ASP A O 1
ATOM 766 N N . GLN A 1 101 ? -4.950 2.483 0.762 1.00 93.31 101 GLN A N 1
ATOM 767 C CA . GLN A 1 101 ? -5.787 1.623 1.605 1.00 93.31 101 GLN A CA 1
ATOM 768 C C . GLN A 1 101 ? -6.349 2.376 2.818 1.00 93.31 101 GLN A C 1
ATOM 770 O O . GLN A 1 101 ? -7.523 2.211 3.162 1.00 93.31 101 GLN A O 1
ATOM 775 N N . LYS A 1 102 ? -5.539 3.229 3.454 1.00 94.88 102 LYS A N 1
ATOM 776 C CA . LYS A 1 102 ? -5.965 4.094 4.557 1.00 94.88 102 LYS A CA 1
ATOM 777 C C . LYS A 1 102 ? -7.065 5.047 4.116 1.00 94.88 102 LYS A C 1
ATOM 779 O O . LYS A 1 102 ? -8.067 5.178 4.812 1.00 94.88 102 LYS A O 1
ATOM 784 N N . ASN A 1 103 ? -6.887 5.713 2.978 1.00 94.69 103 ASN A N 1
ATOM 785 C CA . ASN A 1 103 ? -7.887 6.638 2.453 1.00 94.69 103 ASN A CA 1
ATOM 786 C C . ASN A 1 103 ? -9.189 5.902 2.099 1.00 94.69 103 ASN A C 1
ATOM 788 O O . ASN A 1 103 ? -10.274 6.415 2.352 1.00 94.69 103 ASN A O 1
ATOM 792 N N . ASP A 1 104 ? -9.093 4.672 1.585 1.00 92.25 104 ASP A N 1
ATOM 793 C CA . ASP A 1 104 ? -10.250 3.822 1.279 1.00 92.25 104 ASP A CA 1
ATOM 794 C C . ASP A 1 104 ? -10.995 3.434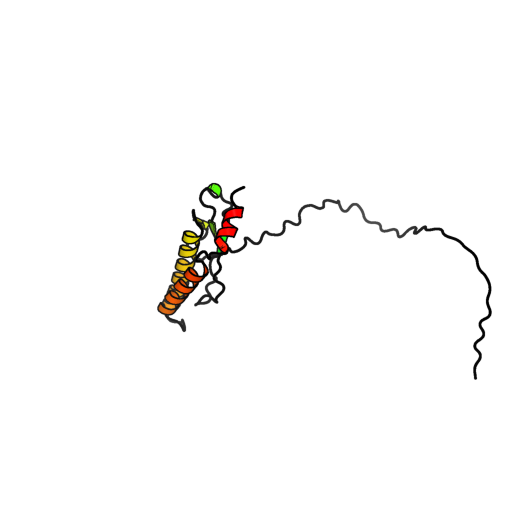 2.561 1.00 92.25 104 ASP A C 1
ATOM 796 O O . ASP A 1 104 ? -12.222 3.515 2.622 1.00 92.25 104 ASP A O 1
ATOM 800 N N . CYS A 1 105 ? -10.250 3.085 3.609 1.00 93.19 105 CYS A N 1
ATOM 801 C CA . CYS A 1 105 ? -10.788 2.833 4.940 1.00 93.19 105 CYS A CA 1
ATOM 802 C C . CYS A 1 105 ? -11.439 4.091 5.539 1.00 93.19 105 CYS A C 1
ATOM 804 O O . CYS A 1 105 ? -12.553 4.027 6.059 1.00 93.19 105 CYS A O 1
ATOM 806 N N . ALA A 1 106 ? -10.780 5.248 5.445 1.00 94.56 106 ALA A N 1
ATOM 807 C CA . ALA A 1 106 ? -11.265 6.501 6.012 1.00 94.56 106 ALA A CA 1
ATOM 808 C C . ALA A 1 106 ? -12.563 6.965 5.341 1.00 94.56 106 ALA A C 1
ATOM 810 O O . ALA A 1 106 ? -13.465 7.442 6.029 1.00 94.56 106 ALA A O 1
ATOM 811 N N . ASP A 1 107 ? -12.698 6.773 4.028 1.00 93.38 107 ASP A N 1
ATOM 812 C CA . ASP A 1 107 ? -13.949 7.034 3.316 1.00 93.38 107 ASP A CA 1
ATOM 813 C C . ASP A 1 107 ? -15.086 6.161 3.859 1.00 93.38 107 ASP A C 1
ATOM 815 O O . ASP A 1 107 ? -16.176 6.666 4.126 1.00 93.38 107 ASP A O 1
ATOM 819 N N . VAL A 1 108 ? -14.837 4.868 4.100 1.00 92.56 108 VAL A N 1
ATOM 820 C CA . VAL A 1 108 ? -15.832 3.973 4.716 1.00 92.56 108 VAL A CA 1
ATOM 821 C C . VAL A 1 108 ? -16.186 4.440 6.131 1.00 92.56 108 VAL A C 1
ATOM 823 O O . VAL A 1 108 ? -17.370 4.562 6.445 1.00 92.56 108 VAL A O 1
ATOM 826 N N . ALA A 1 109 ? -15.191 4.777 6.956 1.00 93.81 109 ALA A N 1
ATOM 827 C CA . ALA A 1 109 ? -15.407 5.278 8.314 1.00 93.81 109 ALA A CA 1
ATOM 828 C C . ALA A 1 109 ? -16.242 6.572 8.346 1.00 93.81 109 ALA A C 1
ATOM 830 O O . ALA A 1 109 ? -17.093 6.749 9.219 1.00 93.81 109 ALA A O 1
ATOM 831 N N . ASN A 1 110 ? -16.015 7.474 7.388 1.00 94.62 110 ASN A N 1
ATOM 832 C CA . ASN A 1 110 ? -16.692 8.768 7.309 1.00 94.62 110 ASN A CA 1
ATOM 833 C C . ASN A 1 110 ? -18.105 8.690 6.715 1.00 94.62 110 ASN A C 1
ATOM 835 O O . ASN A 1 110 ? -18.904 9.595 6.951 1.00 94.62 110 ASN A O 1
ATOM 839 N N . ASN A 1 111 ? -18.442 7.620 5.990 1.00 90.44 111 ASN A N 1
ATOM 840 C CA . ASN A 1 111 ? -19.770 7.438 5.396 1.00 90.44 111 ASN A CA 1
ATOM 841 C C . ASN A 1 111 ? -20.873 7.090 6.419 1.00 90.44 111 ASN A C 1
ATOM 843 O O . ASN A 1 111 ? -22.037 6.998 6.042 1.00 90.44 111 ASN A O 1
ATOM 847 N N . GLY A 1 112 ? -20.541 6.961 7.709 1.00 74.06 112 GLY A N 1
ATOM 848 C CA . GLY A 1 112 ? -21.509 6.967 8.816 1.00 74.06 112 GLY A CA 1
ATOM 849 C C . GLY A 1 112 ? -22.000 5.600 9.300 1.00 74.06 112 GLY A C 1
ATOM 850 O O . GLY A 1 112 ? -22.525 5.530 10.408 1.00 74.06 112 GLY A O 1
ATOM 851 N N . ASP A 1 113 ? -21.759 4.529 8.538 1.00 80.31 113 ASP A N 1
ATOM 852 C CA . ASP A 1 113 ? -22.257 3.171 8.828 1.00 80.31 113 ASP A CA 1
ATOM 853 C C . ASP A 1 113 ? -21.156 2.167 9.233 1.00 80.31 113 ASP A C 1
ATOM 855 O O . ASP A 1 113 ? -21.417 0.975 9.384 1.00 80.31 113 ASP A O 1
ATOM 859 N N . ALA A 1 114 ? -19.916 2.628 9.414 1.00 89.25 114 ALA A N 1
ATOM 860 C CA . ALA A 1 114 ? -18.808 1.777 9.842 1.00 89.25 114 ALA A CA 1
ATOM 861 C C . ALA A 1 114 ? -18.821 1.522 11.360 1.00 89.25 114 ALA A C 1
ATOM 863 O O . ALA A 1 114 ? -19.085 2.422 12.163 1.00 89.25 114 ALA A O 1
ATOM 864 N N . ASP A 1 115 ? -18.445 0.308 11.762 1.00 92.50 115 ASP A N 1
ATOM 865 C CA . ASP A 1 115 ? -18.221 -0.086 13.158 1.00 92.50 115 ASP A CA 1
ATOM 866 C C . ASP A 1 115 ? -16.822 0.298 13.687 1.00 92.50 115 ASP A C 1
ATOM 868 O O . ASP A 1 115 ? -16.529 0.103 14.867 1.00 92.50 115 ASP A O 1
ATOM 872 N N . PHE A 1 116 ? -15.994 0.920 12.845 1.00 93.00 116 PHE A N 1
ATOM 873 C CA . PHE A 1 116 ? -14.661 1.444 13.155 1.00 93.00 116 PHE A CA 1
ATOM 874 C C . PHE A 1 116 ? -14.563 2.961 12.903 1.00 93.00 116 PHE A C 1
ATOM 876 O O . PHE A 1 116 ? -15.483 3.604 12.387 1.00 93.00 116 PHE A O 1
ATOM 883 N N . LYS A 1 117 ? -13.450 3.572 13.315 1.00 94.38 117 LYS A N 1
ATOM 884 C CA . LYS A 1 117 ? -13.147 5.004 13.170 1.00 94.38 117 LYS A CA 1
ATOM 885 C C . LYS A 1 117 ? -11.955 5.226 12.247 1.00 94.38 117 LYS A C 1
ATOM 887 O O . LYS A 1 117 ? -11.148 4.336 12.017 1.00 94.38 117 LYS A O 1
ATOM 892 N N . VAL A 1 118 ? -11.786 6.467 11.788 1.00 94.62 118 VAL A N 1
ATOM 893 C CA . VAL A 1 118 ? -10.615 6.875 10.988 1.00 94.62 118 VAL A CA 1
ATOM 894 C C . VAL A 1 118 ? -9.295 6.565 11.710 1.00 94.62 118 VAL A C 1
ATOM 896 O O . VAL A 1 118 ? -8.340 6.147 11.069 1.00 94.62 118 VAL A O 1
ATOM 899 N N . ASN A 1 119 ? -9.256 6.662 13.042 1.00 96.25 119 ASN A N 1
ATOM 900 C CA . ASN A 1 119 ? -8.071 6.293 13.821 1.00 96.25 119 ASN A CA 1
ATOM 901 C C . ASN A 1 119 ? -7.710 4.795 13.708 1.00 96.25 119 ASN A C 1
ATOM 903 O O . ASN A 1 119 ? -6.541 4.436 13.813 1.00 96.25 119 ASN A O 1
ATOM 907 N N . ASP A 1 120 ? -8.684 3.914 13.464 1.00 95.56 120 ASP A N 1
ATOM 908 C CA . ASP A 1 120 ? -8.409 2.497 13.200 1.00 95.56 120 ASP A CA 1
ATOM 909 C C . ASP A 1 120 ? -7.776 2.317 11.809 1.00 95.56 120 ASP A C 1
ATOM 911 O O . ASP A 1 120 ? -6.890 1.481 11.630 1.00 95.56 120 ASP A O 1
ATOM 915 N N . CYS A 1 121 ? -8.147 3.166 10.842 1.00 95.25 121 CYS A N 1
ATOM 916 C CA . CYS A 1 121 ? -7.484 3.244 9.538 1.00 95.25 121 CYS A CA 1
ATOM 917 C C . CYS A 1 121 ? -6.038 3.743 9.657 1.00 95.25 121 CYS A C 1
ATOM 919 O O . CYS A 1 121 ? -5.162 3.228 8.966 1.00 95.25 121 CYS A O 1
ATOM 921 N N . ASP A 1 122 ? -5.770 4.711 10.541 1.00 96.38 122 ASP A N 1
ATOM 922 C CA . ASP A 1 122 ? -4.404 5.162 10.843 1.00 96.38 122 A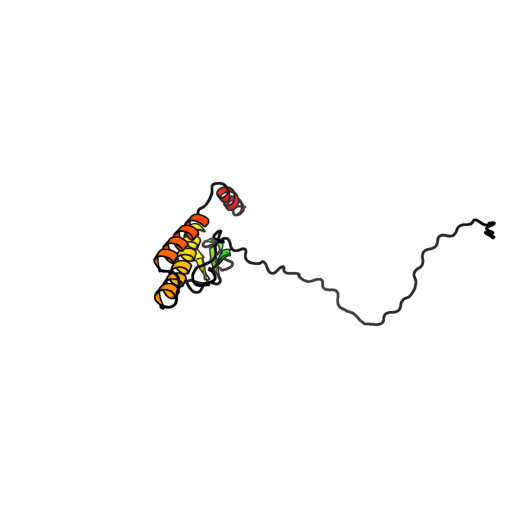SP A CA 1
ATOM 923 C C . ASP A 1 122 ? -3.560 4.025 11.443 1.00 96.38 122 ASP A C 1
ATOM 925 O O . ASP A 1 122 ? -2.397 3.850 11.082 1.00 96.38 122 ASP A O 1
ATOM 929 N N . GLN A 1 123 ? -4.139 3.210 12.331 1.00 96.19 123 GLN A N 1
ATOM 930 C CA . GLN A 1 123 ? -3.441 2.041 12.868 1.00 96.19 123 GLN A CA 1
ATOM 931 C C . GLN A 1 123 ? -3.162 0.996 11.780 1.00 96.19 123 GLN A C 1
ATOM 933 O O . GLN A 1 123 ? -2.062 0.451 11.723 1.00 96.19 123 GLN A O 1
ATOM 938 N N . GLN A 1 124 ? -4.129 0.737 10.895 1.00 94.62 124 GLN A N 1
ATOM 939 C CA . GLN A 1 124 ? -3.939 -0.165 9.760 1.00 94.62 124 GLN A CA 1
ATOM 940 C C . GLN A 1 124 ? -2.842 0.321 8.804 1.00 94.62 124 GLN A C 1
ATOM 942 O O . GLN A 1 124 ? -2.061 -0.494 8.320 1.00 94.62 124 GLN A O 1
ATOM 947 N N . ASP A 1 125 ? -2.759 1.627 8.557 1.00 95.31 125 ASP A N 1
ATOM 948 C CA . ASP A 1 125 ? -1.698 2.232 7.749 1.00 95.31 125 ASP A CA 1
ATOM 949 C C . ASP A 1 125 ? -0.311 1.980 8.352 1.00 95.31 125 ASP A C 1
ATOM 951 O O . ASP A 1 125 ? 0.598 1.522 7.658 1.00 95.31 125 ASP A O 1
ATOM 955 N N . ASN A 1 126 ? -0.163 2.197 9.662 1.00 95.50 126 ASN A N 1
ATOM 956 C CA . ASN A 1 126 ? 1.089 1.925 10.367 1.00 95.50 126 ASN A CA 1
ATOM 957 C C . ASN A 1 126 ? 1.471 0.445 10.282 1.00 95.50 126 ASN A C 1
ATOM 959 O O . ASN A 1 126 ? 2.598 0.125 9.912 1.00 95.50 126 ASN A O 1
ATOM 963 N N . ASP A 1 127 ? 0.524 -0.457 10.546 1.00 93.62 127 ASP A N 1
ATOM 964 C CA . ASP A 1 127 ? 0.747 -1.900 10.444 1.00 93.62 127 ASP A CA 1
ATOM 965 C C . ASP A 1 127 ? 1.129 -2.323 9.014 1.00 93.62 127 ASP A C 1
ATOM 967 O O . ASP A 1 127 ? 1.975 -3.199 8.823 1.00 93.62 127 ASP A O 1
ATOM 971 N N . CYS A 1 128 ? 0.508 -1.707 8.004 1.00 93.75 128 CYS A N 1
ATOM 972 C CA . CYS A 1 128 ? 0.810 -1.930 6.595 1.00 93.75 128 CYS A CA 1
ATOM 973 C C . CYS A 1 128 ? 2.225 -1.473 6.249 1.00 93.75 128 CYS A C 1
ATOM 975 O O . CYS A 1 128 ? 2.988 -2.231 5.646 1.00 93.75 128 CYS A O 1
ATOM 977 N N . LYS A 1 129 ? 2.608 -0.265 6.665 1.00 93.69 129 LYS A N 1
ATOM 978 C CA . LYS A 1 129 ? 3.952 0.275 6.436 1.00 93.69 129 LYS A CA 1
ATOM 979 C C . LYS A 1 129 ? 5.009 -0.538 7.167 1.00 93.69 129 LYS A C 1
ATOM 981 O O . LYS A 1 129 ? 6.045 -0.831 6.582 1.00 93.69 129 LYS A O 1
ATOM 986 N N . ASP A 1 130 ? 4.734 -0.951 8.400 1.00 92.19 130 ASP A N 1
ATOM 987 C CA . ASP A 1 130 ? 5.629 -1.789 9.194 1.00 92.19 130 ASP A CA 1
ATOM 988 C C . ASP A 1 130 ? 5.841 -3.165 8.565 1.00 92.19 130 ASP A C 1
ATOM 990 O O . ASP A 1 130 ? 6.978 -3.626 8.500 1.00 92.19 130 ASP A O 1
ATOM 994 N N . ALA A 1 131 ? 4.781 -3.793 8.045 1.00 90.81 131 ALA A N 1
ATOM 995 C CA . ALA A 1 131 ? 4.888 -5.077 7.357 1.00 90.81 131 ALA A CA 1
ATOM 996 C C . ALA A 1 131 ? 5.756 -5.000 6.091 1.00 90.81 131 ALA A C 1
ATOM 998 O O . ALA A 1 131 ? 6.397 -5.982 5.743 1.00 90.81 131 ALA A O 1
ATOM 999 N N . ASN A 1 132 ? 5.785 -3.849 5.413 1.00 89.44 132 ASN A N 1
ATOM 1000 C CA . ASN A 1 132 ? 6.539 -3.645 4.173 1.00 89.44 132 ASN A CA 1
ATOM 1001 C C . ASN A 1 132 ? 7.917 -2.995 4.379 1.00 89.44 132 ASN A C 1
ATOM 1003 O O . ASN A 1 132 ? 8.560 -2.600 3.403 1.00 89.44 132 ASN A O 1
ATOM 1007 N N . LYS A 1 133 ? 8.385 -2.853 5.625 1.00 86.44 133 LYS A N 1
ATOM 1008 C CA . LYS A 1 133 ? 9.767 -2.436 5.876 1.00 86.44 133 LYS A CA 1
ATOM 1009 C C . LYS A 1 133 ? 10.720 -3.534 5.388 1.00 86.44 133 LYS A C 1
ATOM 1011 O O . LYS A 1 133 ? 10.465 -4.697 5.693 1.00 86.44 133 LYS A O 1
ATOM 1016 N N . PRO A 1 134 ? 11.820 -3.181 4.698 1.00 71.50 134 PRO A N 1
ATOM 1017 C CA . PRO A 1 134 ? 12.877 -4.140 4.408 1.00 71.50 134 PRO A CA 1
ATOM 1018 C C . PRO A 1 134 ? 13.366 -4.753 5.719 1.00 71.50 134 PRO A C 1
ATOM 1020 O O . PRO A 1 134 ? 13.690 -4.021 6.661 1.00 71.50 134 PRO A O 1
ATOM 1023 N N . THR A 1 135 ? 13.380 -6.077 5.804 1.00 66.44 135 THR A N 1
ATOM 1024 C CA . THR A 1 135 ? 14.069 -6.783 6.885 1.00 66.44 135 THR A CA 1
ATOM 1025 C C . THR A 1 135 ? 15.480 -7.148 6.433 1.00 66.44 135 THR A C 1
ATOM 1027 O O . THR A 1 135 ? 15.734 -7.280 5.238 1.00 66.44 135 THR A O 1
ATOM 1030 N N . ASP A 1 136 ? 16.393 -7.400 7.374 1.00 57.28 136 ASP A N 1
ATOM 1031 C CA . ASP A 1 136 ? 17.761 -7.855 7.061 1.00 57.28 136 ASP A CA 1
ATOM 1032 C C . ASP A 1 136 ? 17.789 -9.159 6.215 1.00 57.28 136 ASP A C 1
ATOM 1034 O O . ASP A 1 136 ? 18.825 -9.534 5.667 1.00 57.28 136 ASP A O 1
ATOM 1038 N N . GLN A 1 137 ? 16.665 -9.886 6.109 1.00 56.50 137 GLN A N 1
ATOM 1039 C CA . GLN A 1 137 ? 16.511 -11.057 5.235 1.00 56.50 137 GLN A CA 1
ATOM 1040 C C . GLN A 1 137 ? 16.129 -10.695 3.786 1.00 56.50 137 GLN A C 1
ATOM 1042 O O . GLN A 1 137 ? 16.438 -11.468 2.877 1.00 56.50 137 GLN A O 1
ATOM 1047 N N . ASP A 1 138 ? 15.512 -9.532 3.561 1.00 53.00 138 ASP A N 1
ATOM 1048 C CA . ASP A 1 138 ? 15.041 -9.056 2.252 1.00 53.00 138 ASP A CA 1
ATOM 1049 C C . ASP A 1 138 ? 16.140 -8.346 1.447 1.00 53.00 138 ASP A C 1
ATOM 1051 O O . ASP A 1 138 ? 16.086 -8.318 0.216 1.00 53.00 138 ASP A O 1
ATOM 1055 N N . ASP A 1 139 ? 17.193 -7.863 2.114 1.00 52.69 139 ASP A N 1
ATOM 1056 C CA . ASP A 1 139 ? 18.388 -7.306 1.462 1.00 52.69 139 ASP A CA 1
ATOM 1057 C C . ASP A 1 139 ? 19.077 -8.329 0.538 1.00 52.69 139 ASP A C 1
ATOM 1059 O O . ASP A 1 139 ? 19.740 -7.965 -0.432 1.00 52.69 139 ASP A O 1
ATOM 1063 N N . ASN A 1 140 ? 18.879 -9.628 0.791 1.00 46.12 140 ASN A N 1
ATOM 1064 C CA . ASN A 1 140 ? 19.377 -10.707 -0.062 1.00 46.12 140 ASN A CA 1
ATOM 1065 C C . ASN A 1 140 ? 18.459 -10.998 -1.268 1.00 46.12 140 ASN A C 1
ATOM 1067 O O . ASN A 1 140 ? 18.898 -11.617 -2.233 1.00 46.12 140 ASN A O 1
ATOM 1071 N N . PHE A 1 141 ? 17.190 -10.570 -1.241 1.00 50.22 141 PHE A N 1
ATOM 1072 C CA . PHE A 1 14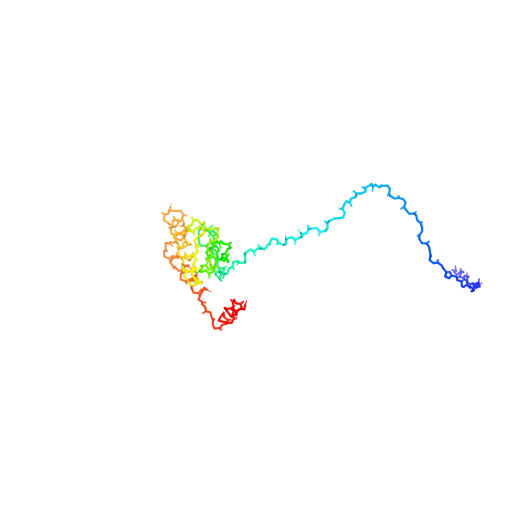1 ? 16.266 -10.731 -2.371 1.00 50.22 141 PHE A CA 1
ATOM 1073 C C . PHE A 1 141 ? 16.500 -9.665 -3.454 1.00 50.22 141 PHE A C 1
ATOM 1075 O O . PHE A 1 141 ? 16.397 -9.964 -4.642 1.00 50.22 141 PHE A O 1
ATOM 1082 N N . LEU A 1 142 ? 16.908 -8.452 -3.060 1.00 51.16 142 LEU A N 1
ATOM 1083 C CA . LEU A 1 142 ? 17.280 -7.378 -3.993 1.00 51.16 142 LEU A CA 1
ATOM 1084 C C . LEU A 1 142 ? 18.557 -7.678 -4.799 1.00 51.16 142 LEU A C 1
ATOM 1086 O O . LEU A 1 142 ? 18.780 -7.046 -5.826 1.00 51.16 142 LEU A O 1
ATOM 1090 N N . TYR A 1 143 ? 19.352 -8.671 -4.388 1.00 45.56 143 TYR A N 1
ATOM 1091 C CA . TYR A 1 143 ? 20.552 -9.108 -5.108 1.00 45.56 143 TYR A CA 1
ATOM 1092 C C . TYR A 1 143 ? 20.240 -9.912 -6.386 1.00 45.56 143 TYR A C 1
ATOM 1094 O O . TYR A 1 143 ? 21.098 -10.055 -7.249 1.00 45.56 143 TYR A O 1
ATOM 1102 N N . PHE A 1 144 ? 19.018 -10.438 -6.544 1.00 44.00 144 PHE A N 1
ATOM 1103 C CA . PHE A 1 144 ? 18.645 -11.254 -7.711 1.00 44.00 144 PHE A CA 1
ATOM 1104 C C . PHE A 1 144 ? 18.222 -10.439 -8.946 1.00 44.00 144 PHE A C 1
ATOM 1106 O O . PHE A 1 144 ? 17.852 -11.030 -9.959 1.00 44.00 144 PHE A O 1
ATOM 1113 N N . CYS A 1 145 ? 18.269 -9.106 -8.874 1.00 49.81 145 CYS A N 1
ATOM 1114 C CA . CYS A 1 145 ? 17.968 -8.210 -9.995 1.00 49.81 145 CYS A CA 1
ATOM 1115 C C . CYS A 1 145 ? 19.227 -7.606 -10.654 1.00 49.81 145 CYS A C 1
ATOM 1117 O O . CYS A 1 145 ? 19.078 -6.725 -11.497 1.00 49.81 145 CYS A O 1
ATOM 1119 N N . ASP A 1 146 ? 20.433 -8.048 -10.273 1.00 38.06 146 ASP A N 1
ATOM 1120 C CA . ASP A 1 146 ? 21.723 -7.457 -10.684 1.00 38.06 146 ASP A CA 1
ATOM 1121 C C . ASP A 1 146 ? 22.572 -8.334 -11.643 1.00 38.06 146 ASP A C 1
ATOM 1123 O O . ASP A 1 146 ? 23.770 -8.089 -11.782 1.00 38.06 146 ASP A O 1
ATOM 1127 N N . ASP A 1 147 ? 21.986 -9.320 -12.340 1.00 41.12 147 ASP A N 1
ATOM 1128 C CA . ASP A 1 147 ? 22.678 -10.102 -13.395 1.00 41.12 147 ASP A CA 1
ATOM 1129 C C . ASP A 1 147 ? 22.057 -9.929 -14.796 1.00 41.12 147 ASP A C 1
ATOM 1131 O O . ASP A 1 147 ? 20.850 -10.229 -14.967 1.00 41.12 147 ASP A O 1
#

Secondary structure (DSSP, 8-state):
-------------------------------------------------SPPGGG-PPPEEEE--STTTTT--EEEES-SSSTT-EESSHHHHHHHHHHHHHHHHHHHHHTS--SS-HHHHHHHHHHHHHHTSPPTTTTTTGGGG--

pLDDT: mean 75.51, std 20.5, range [35.53, 96.94]

Radius of gyration: 31.54 Å; chains: 1; bounding box: 45×94×52 Å

Sequence (147 aa):
MKYRGTVTLSLLAGLLAAVMAGNFSNDIQRDLPLGIFRRQQEANLQQFTKQSLGDKAPAQIVLNDGSDSDTRPFKIQGGTRNDGRTFTDFSSAAQQVCDDQKNDCADVANNGDADFKVNDCDQQDNDCKDANKPTDQDDNFLYFCDD

Foldseek 3Di:
DDDDDDDDDDDDDDDDDDDDDDDDDDDDPDDDPDDPPVPPPQDQPFQDDDQQFPNADFWGWGADPDPCNVQFGIATDDHPPRHGPTHRDQLVVQLVRLVRSLVVNQVSQVVPPGPDHSVVSVVSSVSRSVSSDDDPVCVVVVVVVPD